Protein AF-A0A699WMQ2-F1 (afdb_monomer_lite)

Radius of gyration: 20.32 Å; chains: 1; bounding box: 45×22×62 Å

Secondary structure (DSSP, 8-state):
-----------S-HHHHHHHHHHHHHHHHHHHHHHHHHHTTSHHHHHHHHHHHHHHH--------S-----------------S-------

pLDDT: mean 70.01, std 15.6, range [40.56, 90.88]

Foldseek 3Di:
DDPPPDPPPPVDDPVNVCVVVVVVVVVVCVVVVVVLVVQPPHPVNVVVVVVVVVVVVPDDPPDDPDDPPPPPPPPPPDDDPCPDDPPPPDD

Structure (mmCIF, N/CA/C/O backbone):
data_AF-A0A699WMQ2-F1
#
_entry.id   AF-A0A699WMQ2-F1
#
loop_
_atom_site.group_PDB
_atom_site.id
_atom_site.type_symbol
_atom_site.label_atom_id
_atom_si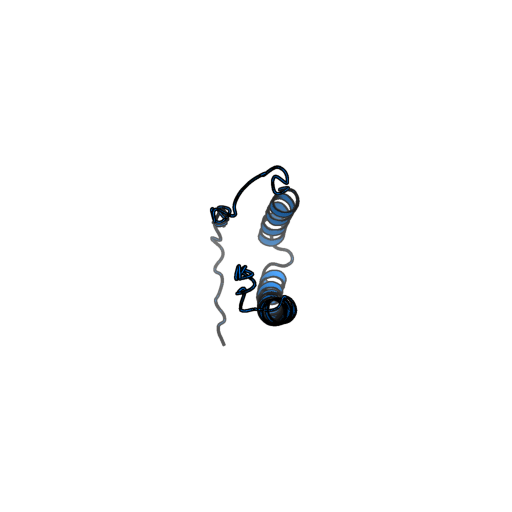te.label_alt_id
_atom_site.label_comp_id
_atom_site.label_asym_id
_atom_site.label_entity_id
_atom_site.label_seq_id
_atom_site.pdbx_PDB_ins_code
_atom_site.Cartn_x
_atom_site.Cartn_y
_atom_site.Cartn_z
_atom_site.occupancy
_atom_site.B_iso_or_equiv
_atom_site.auth_seq_id
_atom_site.auth_comp_id
_atom_site.auth_asym_id
_atom_site.auth_atom_id
_atom_site.pdbx_PDB_model_num
ATOM 1 N N . MET A 1 1 ? 29.041 7.280 -45.628 1.00 45.34 1 MET A N 1
ATOM 2 C CA . MET A 1 1 ? 28.899 6.555 -44.350 1.00 45.34 1 MET A CA 1
ATOM 3 C C . MET A 1 1 ? 27.852 7.296 -43.534 1.00 45.34 1 MET A C 1
ATOM 5 O O . MET A 1 1 ? 28.129 8.413 -43.120 1.00 45.34 1 MET A O 1
ATOM 9 N N . LYS A 1 2 ? 26.624 6.782 -43.419 1.00 40.56 2 LYS A N 1
ATOM 10 C CA . LYS A 1 2 ? 25.634 7.365 -42.504 1.00 40.56 2 LYS A CA 1
ATOM 11 C C . LYS A 1 2 ? 25.665 6.533 -41.230 1.00 40.56 2 LYS A C 1
ATOM 13 O O . LYS A 1 2 ? 25.339 5.355 -41.278 1.00 40.56 2 LYS A O 1
ATOM 18 N N . HIS A 1 3 ? 26.137 7.132 -40.142 1.00 49.94 3 HIS A N 1
ATOM 19 C CA . HIS A 1 3 ? 26.002 6.560 -38.810 1.00 49.94 3 HIS A CA 1
ATOM 20 C C . HIS A 1 3 ? 24.578 6.856 -38.351 1.00 49.94 3 HIS A C 1
ATOM 22 O O . HIS A 1 3 ? 24.273 7.979 -37.955 1.00 49.94 3 HIS A O 1
ATOM 28 N N . SER A 1 4 ? 23.690 5.878 -38.499 1.00 53.94 4 SER A N 1
ATOM 29 C CA . SER A 1 4 ? 22.430 5.874 -37.766 1.00 53.94 4 SER A CA 1
ATOM 30 C C . SER A 1 4 ? 22.781 5.473 -36.337 1.00 53.94 4 SER A C 1
ATOM 32 O O . SER A 1 4 ? 23.064 4.306 -36.085 1.00 53.94 4 SER A O 1
ATOM 34 N N . TYR A 1 5 ? 22.867 6.443 -35.430 1.00 58.41 5 TYR A N 1
ATOM 35 C CA . TYR A 1 5 ? 22.918 6.143 -34.003 1.00 58.41 5 TYR A CA 1
ATOM 36 C C . TYR A 1 5 ? 21.520 5.658 -33.604 1.00 58.41 5 TYR A C 1
ATOM 38 O O . TYR A 1 5 ? 20.564 6.431 -33.642 1.00 58.41 5 TYR A O 1
ATOM 46 N N . SER A 1 6 ? 21.402 4.350 -33.352 1.00 59.31 6 SER A N 1
ATOM 47 C CA . SER A 1 6 ? 20.223 3.744 -32.729 1.00 59.31 6 SER A CA 1
ATOM 48 C C . SER A 1 6 ? 20.142 4.286 -31.312 1.00 59.31 6 SER A C 1
ATOM 50 O O . SER A 1 6 ? 21.122 4.202 -30.575 1.00 59.31 6 SER A O 1
ATOM 52 N N . ASN A 1 7 ? 19.014 4.883 -30.950 1.00 54.53 7 ASN A N 1
ATOM 53 C CA . ASN A 1 7 ? 18.785 5.427 -29.618 1.00 54.53 7 ASN A CA 1
ATOM 54 C C . ASN A 1 7 ? 18.346 4.292 -28.667 1.00 54.53 7 ASN A C 1
ATOM 56 O O . ASN A 1 7 ? 17.287 4.377 -28.062 1.00 54.53 7 ASN A O 1
ATOM 60 N N . ASP A 1 8 ? 19.151 3.225 -28.580 1.00 55.84 8 ASP A N 1
ATOM 61 C CA . ASP A 1 8 ? 18.977 2.090 -27.648 1.00 55.84 8 ASP A CA 1
ATOM 62 C C . ASP A 1 8 ? 19.594 2.377 -26.265 1.00 55.84 8 ASP A C 1
ATOM 64 O O . ASP A 1 8 ? 19.828 1.472 -25.472 1.00 55.84 8 ASP A O 1
ATOM 68 N N . ASP A 1 9 ? 19.845 3.648 -25.940 1.00 54.38 9 ASP A N 1
ATOM 69 C CA . ASP A 1 9 ? 20.377 4.100 -24.645 1.00 54.38 9 ASP A CA 1
ATOM 70 C C . ASP A 1 9 ? 19.306 4.086 -23.532 1.00 54.38 9 ASP A C 1
ATOM 72 O O . ASP A 1 9 ? 19.305 4.917 -22.621 1.00 54.38 9 ASP A O 1
ATOM 76 N N . THR A 1 10 ? 18.387 3.118 -23.563 1.00 59.91 10 THR A N 1
ATOM 77 C CA . THR A 1 10 ? 17.630 2.771 -22.357 1.00 59.91 10 THR A CA 1
ATOM 78 C C . THR A 1 10 ? 18.531 1.832 -21.567 1.00 59.91 10 THR A C 1
ATOM 80 O O . THR A 1 10 ? 18.534 0.624 -21.761 1.00 59.91 10 THR A O 1
ATOM 83 N N . CYS A 1 11 ? 19.374 2.431 -20.725 1.00 62.12 11 CYS A N 1
ATOM 84 C CA . CYS A 1 11 ? 20.416 1.810 -19.894 1.00 62.12 11 CYS A CA 1
ATOM 85 C C . CYS A 1 11 ? 19.902 0.732 -18.905 1.00 62.12 11 CYS A C 1
ATOM 87 O O . CYS A 1 11 ? 20.665 0.219 -18.090 1.00 62.12 11 CYS A O 1
ATOM 89 N N . PHE A 1 12 ? 18.622 0.371 -18.975 1.00 57.62 12 PHE A N 1
ATOM 90 C CA . PHE A 1 12 ? 18.003 -0.688 -18.196 1.00 57.62 12 PHE A CA 1
ATOM 91 C C . PHE A 1 12 ? 17.346 -1.661 -19.172 1.00 57.62 12 PHE A C 1
ATOM 93 O O . PHE A 1 12 ? 16.419 -1.295 -19.896 1.00 57.62 12 PHE A O 1
ATOM 100 N N . SER A 1 13 ? 17.858 -2.894 -19.233 1.00 73.12 13 SER A N 1
ATOM 101 C CA . SER A 1 13 ? 17.123 -3.981 -19.875 1.00 73.12 13 SER A CA 1
ATOM 102 C C . SER A 1 13 ? 15.811 -4.190 -19.126 1.00 73.12 13 SER A C 1
ATOM 104 O O . SER A 1 13 ? 15.759 -3.982 -17.916 1.00 73.12 13 SER A O 1
ATOM 106 N N . ILE A 1 14 ? 14.769 -4.619 -19.838 1.00 69.38 14 ILE A N 1
ATOM 107 C CA . ILE A 1 14 ? 13.466 -4.963 -19.244 1.00 69.38 14 ILE A CA 1
ATOM 108 C C . ILE A 1 14 ? 13.665 -5.900 -18.043 1.00 69.38 14 ILE A C 1
ATOM 110 O O . ILE A 1 14 ? 13.124 -5.638 -16.983 1.00 69.38 14 ILE A O 1
ATOM 114 N N . ASP A 1 15 ? 14.588 -6.857 -18.159 1.00 68.50 15 ASP A N 1
ATOM 115 C CA . ASP A 1 15 ? 14.961 -7.774 -17.075 1.00 68.50 15 ASP A CA 1
ATOM 116 C C . ASP A 1 15 ? 15.440 -7.075 -15.781 1.00 68.50 15 ASP A C 1
ATOM 118 O O . ASP A 1 15 ? 15.178 -7.562 -14.690 1.00 68.50 15 ASP A O 1
ATOM 122 N N . VAL A 1 16 ? 16.137 -5.934 -15.882 1.00 69.69 16 VAL A N 1
ATOM 123 C CA . VAL A 1 16 ? 16.615 -5.163 -14.713 1.00 69.69 16 VAL A CA 1
ATOM 124 C C . VAL A 1 16 ? 15.490 -4.310 -14.126 1.00 69.69 16 VAL A C 1
ATOM 126 O O . VAL A 1 16 ? 15.471 -4.059 -12.927 1.00 69.69 16 VAL A O 1
ATOM 129 N N . ILE A 1 17 ? 14.552 -3.856 -14.960 1.00 75.19 17 ILE A N 1
ATOM 130 C CA . ILE A 1 17 ? 13.363 -3.132 -14.499 1.00 75.19 17 ILE A CA 1
ATOM 131 C C . ILE A 1 17 ? 12.436 -4.097 -13.759 1.00 75.19 17 ILE A C 1
ATOM 133 O O . ILE A 1 17 ? 11.986 -3.767 -12.669 1.00 75.19 17 ILE A O 1
ATOM 137 N N . ASP A 1 18 ? 12.208 -5.286 -14.312 1.00 76.81 18 ASP A N 1
ATOM 138 C CA . ASP A 1 18 ? 11.387 -6.324 -13.692 1.00 76.81 18 ASP A CA 1
ATOM 139 C C . ASP A 1 18 ? 11.964 -6.746 -12.330 1.00 76.81 18 ASP A C 1
ATOM 141 O O . ASP A 1 18 ? 11.215 -6.819 -11.362 1.00 76.81 18 ASP A O 1
ATOM 145 N N . GLU A 1 19 ? 13.288 -6.927 -12.222 1.00 77.19 19 GLU A N 1
ATOM 146 C CA . GLU A 1 19 ? 13.967 -7.266 -10.957 1.00 77.19 19 GLU A CA 1
ATOM 147 C C . GLU A 1 19 ? 13.838 -6.157 -9.895 1.00 77.19 19 GLU A C 1
ATOM 149 O O . GLU A 1 19 ? 13.574 -6.447 -8.730 1.00 77.19 19 GLU A O 1
ATOM 154 N N . ILE A 1 20 ? 13.984 -4.881 -10.280 1.00 76.38 20 ILE A N 1
ATOM 155 C CA . ILE A 1 20 ? 13.832 -3.746 -9.349 1.00 76.38 20 ILE A CA 1
ATOM 156 C C . ILE A 1 20 ? 12.371 -3.593 -8.908 1.00 76.38 20 ILE A C 1
ATOM 158 O O . ILE A 1 20 ? 12.098 -3.356 -7.733 1.00 76.38 20 ILE A O 1
ATOM 162 N N . LEU A 1 21 ? 11.427 -3.736 -9.841 1.00 81.06 21 LEU A N 1
ATOM 163 C CA . LEU A 1 21 ? 10.006 -3.637 -9.534 1.00 81.06 21 LEU A CA 1
ATOM 164 C C . LEU A 1 21 ? 9.543 -4.793 -8.643 1.00 81.06 21 LEU A C 1
ATOM 166 O O . LEU A 1 21 ? 8.729 -4.561 -7.757 1.00 81.06 21 LEU A O 1
ATOM 170 N N . GLU A 1 22 ? 10.054 -6.010 -8.839 1.00 86.50 22 GLU A N 1
ATOM 171 C CA . GLU A 1 22 ? 9.700 -7.180 -8.026 1.00 86.50 22 GLU A CA 1
ATOM 172 C C . GLU A 1 22 ? 10.009 -6.958 -6.537 1.00 86.50 22 GLU A C 1
ATOM 174 O O . GLU A 1 22 ? 9.127 -7.154 -5.702 1.00 86.50 22 GLU A O 1
ATOM 179 N N . GLU A 1 23 ? 11.208 -6.468 -6.199 1.00 84.62 23 GLU A N 1
ATOM 180 C CA . GLU A 1 23 ? 11.593 -6.195 -4.805 1.00 84.62 23 GLU A CA 1
ATOM 181 C C . GLU A 1 23 ? 10.711 -5.110 -4.160 1.00 84.62 23 GLU A C 1
ATOM 183 O O . GLU A 1 23 ? 10.237 -5.273 -3.030 1.00 84.62 23 GLU A O 1
ATOM 188 N N . ASP A 1 24 ? 10.444 -4.021 -4.886 1.00 85.12 24 ASP A N 1
ATOM 189 C CA . ASP A 1 24 ? 9.600 -2.926 -4.400 1.00 85.12 24 ASP A CA 1
ATOM 190 C C . ASP A 1 24 ? 8.131 -3.366 -4.234 1.00 85.12 24 ASP A C 1
ATOM 192 O O . ASP A 1 24 ? 7.467 -2.987 -3.261 1.00 85.12 24 ASP A O 1
ATOM 196 N N . PHE A 1 25 ? 7.615 -4.203 -5.143 1.00 84.44 25 PHE A N 1
ATOM 197 C CA . PHE A 1 25 ? 6.273 -4.777 -5.033 1.00 84.44 25 PHE A CA 1
ATOM 198 C C . PHE A 1 25 ? 6.163 -5.759 -3.867 1.00 84.44 25 PHE A C 1
ATOM 200 O O . PHE A 1 25 ? 5.173 -5.711 -3.138 1.00 84.44 25 PHE A O 1
ATOM 207 N N . ASP A 1 26 ? 7.165 -6.606 -3.640 1.00 89.19 26 ASP A N 1
ATOM 208 C CA . ASP A 1 26 ? 7.189 -7.521 -2.497 1.00 89.19 26 ASP A CA 1
ATOM 209 C C . ASP A 1 26 ? 7.199 -6.756 -1.165 1.00 89.19 26 ASP A C 1
ATOM 211 O O . ASP A 1 26 ? 6.463 -7.108 -0.234 1.00 89.19 26 ASP A O 1
ATOM 215 N N . ALA A 1 27 ? 7.973 -5.668 -1.074 1.00 90.88 27 ALA A N 1
ATOM 216 C CA . ALA A 1 27 ? 7.973 -4.787 0.091 1.00 90.88 27 ALA A CA 1
ATOM 217 C C . ALA A 1 27 ? 6.595 -4.138 0.312 1.00 90.88 27 ALA A C 1
ATOM 219 O O . ALA A 1 27 ? 6.080 -4.153 1.436 1.00 90.88 27 ALA A O 1
ATOM 220 N N . LEU A 1 28 ? 5.969 -3.641 -0.761 1.00 87.50 28 LEU A N 1
ATOM 221 C CA . LEU A 1 28 ? 4.627 -3.062 -0.726 1.00 87.50 28 LEU A CA 1
ATOM 222 C C . LEU A 1 28 ? 3.567 -4.086 -0.300 1.00 87.50 28 LEU A C 1
ATOM 224 O O . LEU A 1 28 ? 2.696 -3.760 0.504 1.00 87.50 28 LEU A O 1
ATOM 228 N N . ILE A 1 29 ? 3.633 -5.324 -0.797 1.00 85.94 29 ILE A N 1
ATOM 229 C CA . ILE A 1 29 ? 2.712 -6.404 -0.416 1.00 85.94 29 ILE A CA 1
ATOM 230 C C . ILE A 1 29 ? 2.880 -6.743 1.062 1.00 85.94 29 ILE A C 1
ATOM 232 O O . ILE A 1 29 ? 1.882 -6.917 1.763 1.00 85.94 29 ILE A O 1
ATOM 236 N N . ASN A 1 30 ? 4.117 -6.836 1.551 1.00 90.00 30 ASN A N 1
ATOM 237 C CA . ASN A 1 30 ? 4.375 -7.156 2.949 1.00 90.00 30 ASN A CA 1
ATOM 238 C C . ASN A 1 30 ? 3.840 -6.060 3.887 1.00 90.00 30 ASN A C 1
ATOM 240 O O . ASN A 1 30 ? 3.109 -6.370 4.826 1.00 90.00 30 ASN A O 1
ATOM 244 N N . GLU A 1 31 ? 4.136 -4.787 3.607 1.00 87.56 31 GLU A N 1
ATOM 245 C CA . GLU A 1 31 ? 3.622 -3.655 4.393 1.00 87.56 31 GLU A CA 1
ATOM 246 C C . GLU A 1 31 ? 2.095 -3.515 4.264 1.00 87.56 31 GLU A C 1
ATOM 248 O O . GLU A 1 31 ? 1.381 -3.392 5.263 1.00 87.56 31 GLU A O 1
ATOM 253 N N . GLY A 1 32 ? 1.568 -3.610 3.042 1.00 86.88 32 GLY A N 1
ATOM 254 C CA . GLY A 1 32 ? 0.136 -3.552 2.762 1.00 86.88 32 GLY A CA 1
ATOM 255 C C . GLY A 1 32 ? -0.650 -4.659 3.466 1.00 86.88 32 GLY A C 1
ATOM 256 O O . GLY A 1 32 ? -1.725 -4.400 4.005 1.00 86.88 32 GLY A O 1
ATOM 257 N N . SER A 1 33 ? -0.098 -5.872 3.550 1.00 87.00 33 SER A N 1
ATOM 258 C CA . SER A 1 33 ? -0.728 -7.001 4.250 1.00 87.00 33 SER A CA 1
ATOM 259 C C . SER A 1 33 ? -0.877 -6.750 5.754 1.00 87.00 33 SER A C 1
ATOM 261 O O . SER A 1 33 ? -1.908 -7.099 6.332 1.00 87.00 33 SER A O 1
ATOM 263 N N . GLU A 1 34 ? 0.107 -6.115 6.400 1.00 88.88 34 GLU A N 1
ATOM 264 C CA . GLU A 1 34 ? 0.012 -5.742 7.819 1.00 88.88 34 GLU A CA 1
ATOM 265 C C . GLU A 1 34 ? -1.086 -4.696 8.064 1.00 88.88 34 GLU A C 1
ATOM 267 O O . GLU A 1 34 ? -1.815 -4.769 9.063 1.00 88.88 34 GLU A O 1
ATOM 272 N N . ILE A 1 35 ? -1.240 -3.743 7.139 1.00 86.94 35 ILE A N 1
ATOM 273 C CA . ILE A 1 35 ? -2.295 -2.724 7.189 1.00 86.94 35 ILE A CA 1
ATOM 274 C C . ILE A 1 35 ? -3.666 -3.376 7.007 1.00 86.94 35 ILE A C 1
ATOM 276 O O . ILE A 1 35 ? -4.542 -3.147 7.840 1.00 86.94 35 ILE A O 1
ATOM 280 N N . LEU A 1 36 ? -3.839 -4.224 5.986 1.00 87.19 36 LEU A N 1
ATOM 281 C CA . LEU A 1 36 ? -5.096 -4.931 5.714 1.00 87.19 36 LEU A CA 1
ATOM 282 C C . LEU A 1 36 ? -5.529 -5.795 6.904 1.00 87.19 36 LEU A C 1
ATOM 284 O O . LEU A 1 36 ? -6.663 -5.684 7.363 1.00 87.19 36 LEU A O 1
ATOM 288 N N . HIS A 1 37 ? -4.611 -6.566 7.492 1.00 89.75 37 HIS A N 1
ATOM 289 C CA . HIS A 1 37 ? -4.898 -7.347 8.700 1.00 89.75 37 HIS A CA 1
ATOM 290 C C . HIS A 1 37 ? -5.290 -6.456 9.896 1.00 89.75 37 HIS A C 1
ATOM 292 O O . HIS A 1 37 ? -6.072 -6.851 10.759 1.00 89.75 37 HIS A O 1
ATOM 298 N N . SER A 1 38 ? -4.754 -5.236 9.984 1.00 87.56 38 SER A N 1
ATOM 299 C CA . SER A 1 38 ? -5.066 -4.305 11.078 1.00 87.56 38 SER A CA 1
ATOM 300 C C . SER A 1 38 ? -6.452 -3.662 10.964 1.00 87.56 38 SER A C 1
ATOM 302 O O . SER A 1 38 ? -6.970 -3.162 11.967 1.00 87.56 38 SER A O 1
ATOM 304 N N . ILE A 1 39 ? -7.042 -3.658 9.767 1.00 87.38 39 ILE A N 1
ATOM 305 C CA . ILE A 1 39 ? -8.362 -3.078 9.485 1.00 87.38 39 ILE A CA 1
ATOM 306 C C . ILE A 1 39 ? -9.428 -4.135 9.166 1.00 87.38 39 ILE A C 1
ATOM 308 O O . ILE A 1 39 ? -10.584 -3.762 8.970 1.00 87.38 39 ILE A O 1
ATOM 312 N N . GLU A 1 40 ? -9.067 -5.419 9.144 1.00 90.31 40 GLU A N 1
ATOM 313 C CA . GLU A 1 40 ? -9.980 -6.534 8.877 1.00 90.31 40 GLU A CA 1
ATOM 314 C C . GLU A 1 40 ? -11.195 -6.497 9.827 1.00 90.31 40 GLU A C 1
ATOM 316 O O . GLU A 1 40 ? -11.076 -6.369 11.052 1.00 90.31 40 GLU A O 1
ATOM 321 N N . GLY A 1 41 ? -12.395 -6.573 9.254 1.00 87.94 41 GLY A N 1
ATOM 322 C CA . GLY A 1 41 ? -13.681 -6.481 9.937 1.00 87.94 41 GLY A CA 1
ATOM 323 C C . GLY A 1 41 ? -14.097 -5.066 10.356 1.00 87.94 41 GLY A C 1
ATOM 324 O O . GLY A 1 41 ? -15.058 -4.919 11.119 1.00 87.94 41 GLY A O 1
ATOM 325 N N . THR A 1 42 ? -13.392 -4.020 9.916 1.00 89.56 42 THR A N 1
ATOM 326 C CA . THR A 1 42 ? -13.755 -2.619 10.190 1.00 89.56 42 THR A CA 1
ATOM 327 C C . THR A 1 42 ? -14.457 -1.968 8.998 1.00 89.56 42 THR A C 1
ATOM 329 O O . THR A 1 42 ? -14.329 -2.413 7.867 1.00 89.56 42 THR A O 1
ATOM 332 N N . LEU A 1 43 ? -15.147 -0.845 9.227 1.00 87.25 43 LEU A N 1
ATOM 333 C CA . LEU A 1 43 ? -15.717 -0.045 8.130 1.00 87.25 43 LEU A CA 1
ATOM 334 C C . LEU A 1 43 ? -14.645 0.509 7.172 1.00 87.25 43 LEU A C 1
ATOM 336 O O . LEU A 1 43 ? -14.966 0.845 6.040 1.00 87.25 43 LEU A O 1
ATOM 340 N N . LEU A 1 44 ? -13.387 0.600 7.624 1.00 86.12 44 LEU A N 1
ATOM 341 C CA . LEU A 1 44 ? -12.273 1.063 6.792 1.00 86.12 44 LEU A CA 1
ATOM 342 C C . LEU A 1 44 ? -11.870 0.016 5.752 1.00 86.12 44 LEU A C 1
ATOM 344 O O . LEU A 1 44 ? -11.383 0.388 4.694 1.00 86.12 44 LEU A O 1
ATOM 348 N N . GLU A 1 45 ? -12.077 -1.272 6.041 1.00 87.75 45 GLU A N 1
ATOM 349 C CA . GLU A 1 45 ? -11.875 -2.338 5.060 1.00 87.75 45 GLU A CA 1
ATOM 350 C C . GLU A 1 45 ? -12.831 -2.146 3.876 1.00 87.75 45 GLU A C 1
ATOM 352 O O . GLU A 1 45 ? -12.388 -2.073 2.734 1.00 87.75 45 GLU A O 1
ATOM 357 N N . GLU A 1 46 ? -14.128 -1.975 4.153 1.00 88.06 46 GLU A N 1
ATOM 358 C CA . GLU A 1 46 ? -15.145 -1.755 3.116 1.00 88.06 46 GLU A CA 1
ATOM 359 C C . GLU A 1 46 ? -14.883 -0.479 2.298 1.00 88.06 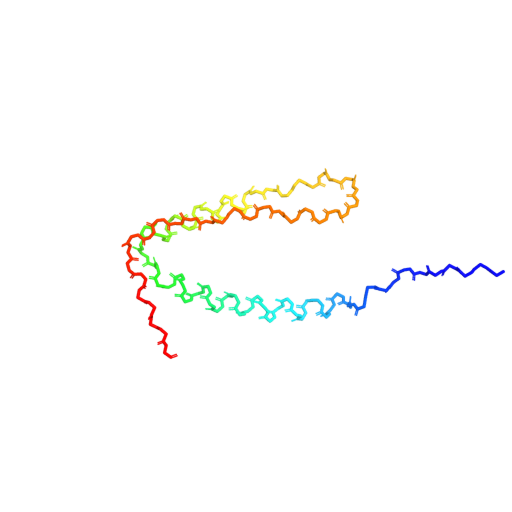46 GLU A C 1
ATOM 361 O O . GLU A 1 46 ? -15.042 -0.494 1.078 1.00 88.06 46 GLU A O 1
ATOM 366 N N . GLU A 1 47 ? -14.462 0.612 2.949 1.00 86.62 47 GLU A N 1
ATOM 367 C CA . GLU A 1 47 ? -14.150 1.889 2.288 1.00 86.62 47 GLU A CA 1
ATOM 368 C C . GLU A 1 47 ? -12.930 1.769 1.358 1.00 86.62 47 GLU A C 1
ATOM 370 O O . GLU A 1 47 ? -13.008 2.176 0.200 1.00 86.62 47 GLU A O 1
ATOM 375 N N . ILE A 1 48 ? -11.846 1.131 1.818 1.00 86.31 48 ILE A N 1
ATOM 376 C CA . ILE A 1 48 ? -10.625 0.936 1.019 1.00 86.31 48 ILE A CA 1
ATOM 377 C C . ILE A 1 48 ? -10.872 0.002 -0.169 1.00 86.31 48 ILE A C 1
ATOM 379 O O . ILE A 1 48 ? -10.405 0.288 -1.270 1.00 86.31 48 ILE A O 1
ATOM 383 N N . PHE A 1 49 ? -11.603 -1.102 0.016 1.00 88.00 49 PHE A N 1
ATOM 384 C CA . PHE A 1 49 ? -11.895 -2.015 -1.094 1.00 88.00 49 PHE A CA 1
ATOM 385 C C . PHE A 1 49 ? -12.808 -1.379 -2.147 1.00 88.00 49 PHE A C 1
ATOM 387 O O . PHE A 1 49 ? -12.580 -1.587 -3.335 1.00 88.00 49 PHE A O 1
ATOM 394 N N . ALA A 1 50 ? -13.796 -0.575 -1.742 1.00 87.38 50 ALA A N 1
ATOM 395 C CA . ALA A 1 50 ? -14.671 0.118 -2.686 1.00 87.38 50 ALA A CA 1
ATOM 396 C C . ALA A 1 50 ? -13.904 1.121 -3.565 1.00 87.38 50 ALA A C 1
ATOM 398 O O . ALA A 1 50 ? -14.133 1.187 -4.772 1.00 87.38 50 ALA A O 1
ATOM 399 N N . GLU A 1 51 ? -12.975 1.871 -2.975 1.00 86.06 51 GLU A N 1
ATOM 400 C CA . GLU A 1 51 ? -12.121 2.810 -3.703 1.00 86.06 51 GLU A CA 1
ATOM 401 C C . GLU A 1 51 ? -11.086 2.096 -4.581 1.00 86.06 51 GLU A C 1
ATOM 403 O O . GLU A 1 51 ? -10.832 2.510 -5.712 1.00 86.06 51 GLU A O 1
ATOM 408 N N . PHE A 1 52 ? -10.528 0.980 -4.106 1.00 84.69 52 PHE A N 1
ATOM 409 C CA . PHE A 1 52 ? -9.648 0.142 -4.917 1.00 84.69 52 PHE A CA 1
ATOM 410 C C . PHE A 1 52 ? -10.374 -0.439 -6.138 1.00 84.69 52 PHE A C 1
ATOM 412 O O . PHE A 1 52 ? -9.828 -0.424 -7.240 1.00 84.69 52 PHE A O 1
ATOM 419 N N . ASP A 1 53 ? -11.612 -0.906 -5.977 1.00 86.88 53 ASP A N 1
ATOM 420 C CA . ASP A 1 53 ? -12.437 -1.383 -7.089 1.00 86.88 53 ASP A CA 1
ATOM 421 C C . ASP A 1 53 ? -12.740 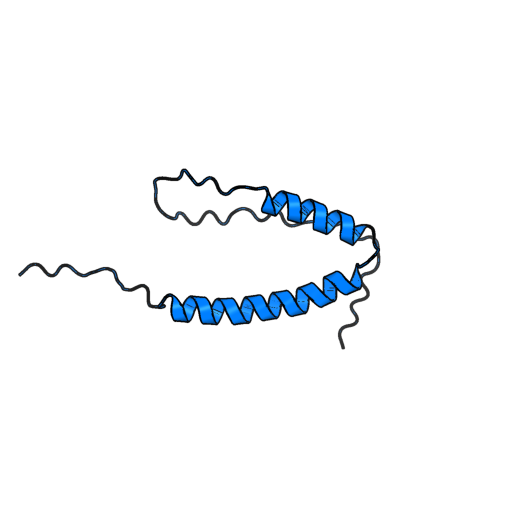-0.258 -8.094 1.00 86.88 53 ASP A C 1
ATOM 423 O O . ASP A 1 53 ? -12.705 -0.491 -9.305 1.00 86.88 53 ASP A O 1
ATOM 427 N N . GLU A 1 54 ? -12.993 0.969 -7.622 1.00 86.94 54 GLU A N 1
ATOM 428 C CA . GLU A 1 54 ? -13.150 2.154 -8.477 1.00 86.94 54 GLU A CA 1
ATOM 429 C C . GLU A 1 54 ? -11.863 2.466 -9.255 1.00 86.94 54 GLU A C 1
ATOM 431 O O . GLU A 1 54 ? -11.916 2.691 -10.467 1.00 86.94 54 GLU A O 1
ATOM 436 N N . PHE A 1 55 ? -10.703 2.389 -8.598 1.00 81.44 55 PHE A N 1
ATOM 437 C CA . PHE A 1 55 ? -9.396 2.544 -9.236 1.00 81.44 55 PHE A CA 1
ATOM 438 C C . PHE A 1 55 ? -9.143 1.468 -10.301 1.00 81.44 55 PHE A C 1
ATOM 440 O O . PHE A 1 55 ? -8.751 1.789 -11.420 1.00 81.44 55 PHE A O 1
ATOM 447 N N . MET A 1 56 ? -9.422 0.196 -10.001 1.00 81.31 56 MET A N 1
ATOM 448 C CA . MET A 1 56 ? -9.266 -0.908 -10.957 1.00 81.31 56 MET A CA 1
ATOM 449 C C . MET A 1 56 ? -10.252 -0.822 -12.129 1.00 81.31 56 MET A C 1
ATOM 451 O O . MET A 1 56 ? -9.956 -1.297 -13.227 1.00 81.31 56 MET A O 1
ATOM 455 N N . ALA A 1 57 ? -11.425 -0.224 -11.912 1.00 84.19 57 ALA A N 1
ATOM 456 C CA . ALA A 1 57 ? -12.407 0.043 -12.956 1.00 84.19 57 ALA A CA 1
ATOM 457 C C . ALA A 1 57 ? -12.049 1.264 -13.821 1.00 84.19 57 ALA A C 1
ATOM 459 O O . ALA A 1 57 ? -12.604 1.412 -14.916 1.00 84.19 57 ALA A O 1
ATOM 460 N N . MET A 1 58 ? -11.134 2.127 -13.366 1.00 81.31 58 MET A N 1
ATOM 461 C CA . MET A 1 58 ? -10.624 3.247 -14.146 1.00 81.31 58 MET A CA 1
ATOM 462 C C . MET A 1 58 ? -9.747 2.709 -15.278 1.00 81.31 58 MET A C 1
ATOM 464 O O . MET A 1 58 ? -8.564 2.426 -15.120 1.00 81.31 58 MET A O 1
ATOM 468 N N . THR A 1 59 ? -10.337 2.553 -16.459 1.00 71.56 59 THR A N 1
ATOM 469 C CA . THR A 1 59 ? -9.577 2.203 -17.656 1.00 71.56 59 THR A CA 1
ATOM 470 C C . THR A 1 59 ? -8.630 3.357 -17.998 1.00 71.56 59 THR A C 1
ATOM 472 O O . THR A 1 59 ? -9.122 4.480 -18.163 1.00 71.56 59 THR A O 1
ATOM 475 N N . PRO A 1 60 ? -7.312 3.131 -18.151 1.00 63.00 60 PRO A N 1
ATOM 476 C CA . PRO A 1 60 ? -6.464 4.126 -18.790 1.00 63.00 60 PRO A CA 1
ATOM 477 C C . PRO A 1 60 ? -7.005 4.355 -20.205 1.00 63.00 60 PRO A C 1
ATOM 479 O O . PRO A 1 60 ? -7.384 3.401 -20.885 1.00 63.00 60 PRO A O 1
ATOM 482 N N . ASP A 1 61 ? -7.109 5.612 -20.636 1.00 62.97 61 ASP A N 1
ATOM 483 C CA . ASP A 1 61 ? -7.528 5.927 -22.002 1.00 62.97 61 ASP A CA 1
ATOM 484 C C . ASP A 1 61 ? -6.474 5.364 -22.972 1.00 62.97 61 ASP A C 1
ATOM 486 O O . ASP A 1 61 ? -5.416 5.956 -23.184 1.00 62.97 61 ASP A O 1
ATOM 490 N N . GLU A 1 62 ? -6.731 4.171 -23.521 1.00 56.53 62 GLU A N 1
ATOM 491 C CA . GLU A 1 62 ? -5.840 3.482 -24.466 1.00 56.53 62 GLU A CA 1
ATOM 492 C C . GLU A 1 62 ? -5.657 4.273 -25.777 1.00 56.53 62 GLU A C 1
ATOM 494 O O . GLU A 1 62 ? -4.789 3.946 -26.588 1.00 56.53 62 GLU A O 1
ATOM 499 N N . ASN A 1 63 ? -6.450 5.327 -26.004 1.00 55.62 63 ASN A N 1
ATOM 500 C CA . ASN A 1 63 ? -6.355 6.189 -27.172 1.00 55.62 63 ASN A CA 1
ATOM 501 C C . ASN A 1 63 ? -5.498 7.436 -26.893 1.00 55.62 63 ASN A C 1
ATOM 503 O O . ASN A 1 63 ? -5.997 8.560 -26.830 1.00 55.62 63 ASN A O 1
ATOM 507 N N . SER A 1 64 ? -4.180 7.266 -26.814 1.00 51.62 64 SER A N 1
ATOM 508 C CA . SER A 1 64 ? -3.262 8.386 -27.040 1.00 51.62 64 SER A CA 1
ATOM 509 C C . SER A 1 64 ? -2.196 8.025 -28.072 1.00 51.62 64 SER A C 1
ATOM 511 O O . SER A 1 64 ? -1.109 7.536 -27.779 1.00 51.62 64 SER A O 1
ATOM 513 N N . ASP A 1 65 ? -2.490 8.341 -29.335 1.00 59.41 65 ASP A N 1
ATOM 514 C CA . ASP A 1 65 ? -1.445 8.618 -30.319 1.00 59.41 65 ASP A CA 1
ATOM 515 C C . ASP A 1 65 ? -0.679 9.874 -29.858 1.00 59.41 65 ASP A C 1
ATOM 517 O O . ASP A 1 65 ? -1.027 10.982 -30.258 1.00 59.41 65 ASP A O 1
ATOM 521 N N . SER A 1 66 ? 0.324 9.754 -28.980 1.00 54.25 66 SER A N 1
ATOM 522 C CA . SER A 1 66 ? 1.551 10.579 -28.955 1.00 54.25 66 SER A CA 1
ATOM 523 C C . SER A 1 66 ? 2.283 10.538 -27.613 1.00 54.25 66 SER A C 1
ATOM 525 O O . SER A 1 66 ? 1.670 10.465 -26.563 1.00 54.25 66 SER A O 1
ATOM 527 N N . LYS A 1 67 ? 3.620 10.631 -27.724 1.00 44.00 67 LYS A N 1
ATOM 528 C CA . LYS A 1 67 ? 4.613 11.119 -26.749 1.00 44.00 67 LYS A CA 1
ATOM 529 C C . LYS A 1 67 ? 4.201 11.015 -25.282 1.00 44.00 67 LYS A C 1
ATOM 531 O O . LYS A 1 67 ? 3.378 11.792 -24.825 1.00 44.00 67 LYS A O 1
ATOM 536 N N . SER A 1 68 ? 4.918 10.156 -24.560 1.00 53.31 68 SER A N 1
ATOM 537 C CA . SER A 1 68 ? 5.023 10.131 -23.103 1.00 53.31 68 SER A CA 1
ATOM 538 C C . SER A 1 68 ? 5.420 11.510 -22.550 1.00 53.31 68 SER A C 1
ATOM 540 O O . SER A 1 68 ? 6.588 11.757 -22.246 1.00 53.31 68 SER A O 1
ATOM 542 N N . ASP A 1 69 ? 4.472 12.436 -22.490 1.00 50.62 69 ASP A N 1
ATOM 543 C CA . ASP A 1 69 ? 4.529 13.558 -21.577 1.00 50.62 69 ASP A CA 1
ATOM 544 C C . ASP A 1 69 ? 4.029 13.000 -20.250 1.00 50.62 69 ASP A C 1
ATOM 546 O O . ASP A 1 69 ? 2.893 12.549 -20.120 1.00 50.62 69 ASP A O 1
ATOM 550 N N . THR A 1 70 ? 4.963 12.916 -19.314 1.00 57.25 70 THR A N 1
ATOM 551 C CA . THR A 1 70 ? 4.830 12.498 -17.918 1.00 57.25 70 THR A CA 1
ATOM 552 C C . THR A 1 70 ? 3.870 13.420 -17.155 1.00 57.25 70 THR A C 1
ATOM 554 O O . THR A 1 70 ? 4.267 14.112 -16.221 1.00 57.25 70 THR A O 1
ATOM 557 N N . GLU A 1 71 ? 2.596 13.464 -17.537 1.00 52.59 71 GLU A N 1
ATOM 558 C CA . GLU A 1 71 ? 1.548 13.850 -16.600 1.00 52.59 71 GLU A CA 1
ATOM 559 C C . GLU A 1 71 ? 1.277 12.618 -15.742 1.00 52.59 71 GLU A C 1
ATOM 561 O O . GLU A 1 71 ? 0.490 11.741 -16.086 1.00 52.59 71 GLU A O 1
ATOM 566 N N . GLU A 1 72 ? 2.057 12.517 -14.6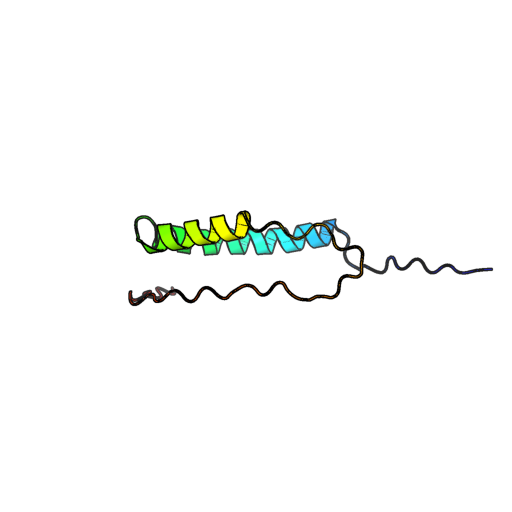63 1.00 51.88 72 GLU A N 1
ATOM 567 C CA . GLU A 1 72 ? 1.807 11.638 -13.526 1.00 51.88 72 GLU A CA 1
ATOM 568 C C . GLU A 1 72 ? 0.300 11.663 -13.253 1.00 51.88 72 GLU A C 1
ATOM 570 O O . GLU A 1 72 ? -0.255 12.720 -12.937 1.00 51.88 72 GLU A O 1
ATOM 575 N N . GLN A 1 73 ? -0.373 10.531 -13.490 1.00 58.59 73 GLN A N 1
ATOM 576 C CA . GLN A 1 73 ? -1.805 10.409 -13.243 1.00 58.59 73 GLN A CA 1
ATOM 577 C C . GLN A 1 73 ? -2.038 10.936 -11.825 1.00 58.59 73 GLN A C 1
ATOM 579 O O . GLN A 1 73 ? -1.336 10.487 -10.916 1.00 58.59 73 GLN A O 1
ATOM 584 N N . PRO A 1 74 ? -2.911 11.938 -11.617 1.00 57.59 74 PRO A N 1
ATOM 585 C CA . PRO A 1 74 ? -3.069 12.536 -10.306 1.00 57.59 74 PRO A CA 1
ATOM 586 C C . PRO A 1 74 ? -3.668 11.469 -9.396 1.00 57.59 74 PRO A C 1
ATOM 588 O O . PRO A 1 74 ? -4.878 11.271 -9.379 1.00 57.59 74 PRO A O 1
ATOM 591 N N . PHE A 1 75 ? -2.809 10.740 -8.683 1.00 58.69 75 PHE A N 1
ATOM 592 C CA . PHE A 1 75 ? -3.225 9.821 -7.643 1.00 58.69 75 PHE A CA 1
ATOM 593 C C . PHE A 1 75 ? -3.926 10.678 -6.601 1.00 58.69 75 PHE A C 1
ATOM 595 O O . PHE A 1 75 ? -3.299 11.479 -5.896 1.00 58.69 75 PHE A O 1
ATOM 602 N N . GLU A 1 76 ? -5.252 10.591 -6.578 1.00 60.16 76 GLU A N 1
ATOM 603 C CA . GLU A 1 76 ? -6.049 11.352 -5.642 1.00 60.16 76 GLU A CA 1
ATOM 604 C C . GLU A 1 76 ? -5.714 10.807 -4.255 1.00 60.16 76 GLU A C 1
ATOM 606 O O . GLU A 1 76 ? -5.934 9.640 -3.939 1.00 60.16 76 GLU A O 1
ATOM 611 N N . LYS A 1 77 ? -5.024 11.622 -3.450 1.00 61.62 77 LYS A N 1
ATOM 612 C CA . LYS A 1 77 ? -4.571 11.185 -2.136 1.00 61.62 77 LYS A CA 1
ATOM 613 C C . LYS A 1 77 ? -5.796 10.965 -1.263 1.00 61.62 77 LYS A C 1
ATOM 615 O O . LYS A 1 77 ? -6.389 11.927 -0.764 1.00 61.62 77 LYS A O 1
ATOM 620 N N . ILE A 1 78 ? -6.104 9.698 -1.038 1.00 61.34 78 ILE A N 1
ATOM 621 C CA . ILE A 1 78 ? -7.185 9.259 -0.171 1.00 61.34 78 ILE A CA 1
ATOM 622 C C . ILE A 1 78 ? -6.985 9.894 1.207 1.00 61.34 78 ILE A C 1
ATOM 624 O O . ILE A 1 78 ? -6.021 9.615 1.925 1.00 61.34 78 ILE A O 1
ATOM 628 N N . THR A 1 79 ? -7.871 10.821 1.568 1.00 59.22 79 THR A N 1
ATOM 629 C CA . THR A 1 79 ? -7.872 11.470 2.881 1.00 59.22 79 THR A CA 1
ATOM 630 C C . THR A 1 79 ? -8.995 10.857 3.706 1.00 59.22 79 THR A C 1
ATOM 632 O O . THR A 1 79 ? -10.070 11.437 3.843 1.00 59.22 79 THR A O 1
ATOM 635 N N . MET A 1 80 ? -8.753 9.671 4.266 1.00 63.31 80 MET A N 1
ATOM 636 C CA . MET A 1 80 ? -9.694 9.049 5.198 1.00 63.31 80 MET A CA 1
ATOM 637 C C . MET A 1 80 ? -9.691 9.808 6.529 1.00 63.31 80 MET A C 1
ATOM 639 O O . MET A 1 80 ? -8.658 9.986 7.179 1.00 63.31 80 MET A O 1
ATOM 643 N N . ASN A 1 81 ? -10.867 10.256 6.969 1.00 59.31 81 ASN A N 1
ATOM 644 C CA . ASN A 1 81 ? -11.068 10.833 8.297 1.00 59.31 81 ASN A CA 1
ATOM 645 C C . ASN A 1 81 ? -11.074 9.716 9.353 1.00 59.31 81 ASN A C 1
ATOM 647 O O . ASN A 1 81 ? -12.102 9.395 9.953 1.00 59.31 81 ASN A O 1
ATOM 651 N N . THR A 1 82 ? -9.914 9.109 9.598 1.00 57.47 82 THR A N 1
ATOM 652 C CA . THR A 1 82 ? -9.748 8.126 10.666 1.00 57.47 82 THR A CA 1
ATOM 653 C C . THR A 1 82 ? -9.673 8.856 12.011 1.00 57.47 82 THR A C 1
ATOM 655 O O . THR A 1 82 ? -8.603 9.059 12.582 1.00 57.47 82 THR A O 1
ATOM 658 N N . ASN A 1 83 ? -10.824 9.250 12.565 1.00 54.59 83 ASN A N 1
ATOM 659 C CA . ASN A 1 83 ? -10.925 9.693 13.966 1.00 54.59 83 ASN A CA 1
ATOM 660 C C . ASN A 1 83 ? -10.559 8.572 14.970 1.00 54.59 83 ASN A C 1
ATOM 662 O O . ASN A 1 83 ? -10.466 8.802 16.179 1.00 54.59 83 ASN A O 1
ATOM 666 N N . SER A 1 84 ? -10.341 7.344 14.495 1.00 54.19 84 SER A N 1
ATOM 667 C CA . SER A 1 84 ? -9.812 6.236 15.277 1.00 54.19 84 SER A CA 1
ATOM 668 C C . SER A 1 84 ? -8.288 6.298 15.337 1.00 54.19 84 SER A C 1
ATOM 670 O O . SER A 1 84 ? -7.603 6.190 14.327 1.00 54.19 84 SER A 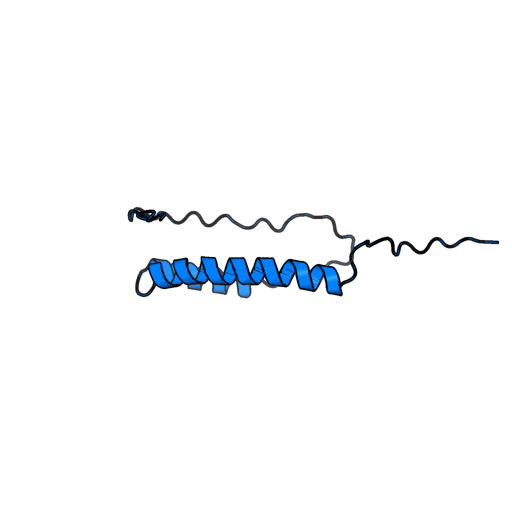O 1
ATOM 672 N N . LYS A 1 85 ? -7.771 6.441 16.560 1.00 50.25 85 LYS A N 1
ATOM 673 C CA . LYS A 1 85 ? -6.356 6.339 16.937 1.00 50.25 85 LYS A CA 1
ATOM 674 C C . LYS A 1 85 ? -5.687 5.141 16.248 1.00 50.25 85 LYS A C 1
ATOM 676 O O . LYS A 1 85 ? -5.729 4.039 16.793 1.00 50.25 85 LYS A O 1
ATOM 681 N N . ILE A 1 86 ? -5.017 5.363 15.120 1.00 56.28 86 ILE A N 1
ATOM 682 C CA . ILE A 1 86 ? -3.983 4.449 14.641 1.00 56.28 86 ILE A CA 1
ATOM 683 C C . ILE A 1 86 ? -2.890 4.522 15.708 1.00 56.28 86 ILE A C 1
ATOM 685 O O . ILE A 1 86 ? -2.110 5.473 15.775 1.00 56.28 86 ILE A O 1
ATOM 689 N N . LYS A 1 87 ? -2.917 3.587 16.662 1.00 53.44 87 LYS A N 1
ATOM 690 C CA . LYS A 1 87 ? -1.800 3.398 17.581 1.00 53.44 87 LYS A CA 1
ATOM 691 C C . LYS A 1 87 ? -0.670 2.851 16.727 1.00 53.44 87 LYS A C 1
ATOM 693 O O . LYS A 1 87 ? -0.643 1.663 16.438 1.00 53.44 87 LYS A O 1
ATOM 698 N N . THR A 1 88 ? 0.246 3.723 16.335 1.00 52.53 88 THR A N 1
ATOM 699 C CA . THR A 1 88 ? 1.551 3.333 15.821 1.00 52.53 88 THR A CA 1
ATOM 700 C C . THR A 1 88 ? 2.256 2.510 16.899 1.00 52.53 88 THR A C 1
ATOM 702 O O . THR A 1 88 ? 2.853 3.036 17.836 1.00 52.53 88 THR A O 1
ATOM 705 N N . SER A 1 89 ? 2.143 1.188 16.816 1.00 47.66 89 SER A N 1
ATOM 706 C CA . SER A 1 89 ? 3.037 0.276 17.519 1.00 47.66 89 SER A CA 1
ATOM 707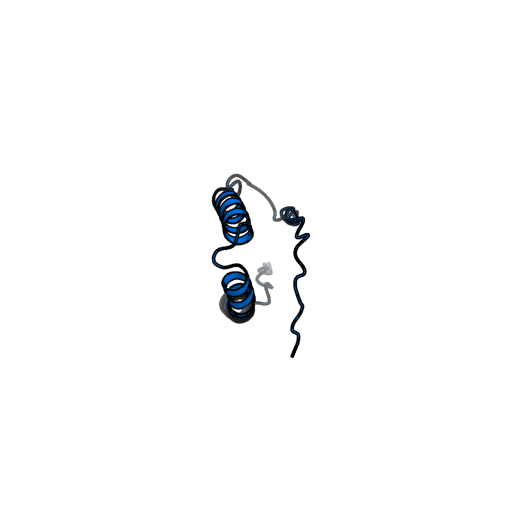 C C . SER A 1 89 ? 4.243 0.038 16.622 1.00 47.66 89 SER A C 1
ATOM 709 O O . SER A 1 89 ? 4.392 -1.021 16.034 1.00 47.66 89 SER A O 1
ATOM 711 N N . LEU A 1 90 ? 5.094 1.062 16.522 1.00 47.97 90 LEU A N 1
ATOM 712 C CA . LEU A 1 90 ? 6.455 0.904 16.025 1.00 47.97 90 LEU A CA 1
ATOM 713 C C . LEU A 1 90 ? 7.226 0.101 17.085 1.00 47.97 90 LEU A C 1
ATOM 715 O O . LEU A 1 90 ? 7.263 0.522 18.249 1.00 47.97 90 LEU A O 1
ATOM 719 N N . LYS A 1 91 ? 7.788 -1.051 16.721 1.00 41.47 91 LYS A N 1
ATOM 720 C CA . LYS A 1 91 ? 8.715 -1.797 17.576 1.00 41.47 91 LYS A CA 1
ATOM 721 C C . LYS A 1 91 ? 10.120 -1.727 17.006 1.00 41.47 91 LYS A C 1
ATOM 723 O O . LYS A 1 91 ? 10.242 -1.849 15.773 1.00 41.47 91 LYS A O 1
#

Sequence (91 aa):
MKHSYSNDDTCFSIDVIDEILEEDFDALINEGSEILHSIEGTLLEEEIFAEFDEFMAMTPDENSDSKSDTEEQPFEKITMNTNSKIKTSLK

Organism: Tanacetum cinerariifolium (NCBI:txid118510)